Protein AF-A0A7W1LUI5-F1 (afdb_monomer)

Structure (mmCIF, N/CA/C/O backbone):
data_AF-A0A7W1LUI5-F1
#
_entry.id   AF-A0A7W1LUI5-F1
#
loop_
_atom_site.group_PDB
_atom_site.id
_atom_site.type_symbol
_atom_site.label_atom_id
_atom_site.label_alt_id
_atom_site.label_comp_id
_atom_site.label_asym_id
_atom_site.label_entity_id
_atom_site.label_seq_id
_atom_site.pdbx_PDB_ins_code
_atom_site.Cartn_x
_atom_site.Cartn_y
_atom_site.Cartn_z
_atom_site.occupancy
_atom_site.B_iso_or_equiv
_atom_site.auth_seq_id
_atom_site.auth_comp_id
_atom_site.auth_asym_id
_atom_site.auth_atom_id
_atom_site.pdbx_PDB_model_num
ATOM 1 N N . MET A 1 1 ? 8.129 -2.427 -17.486 1.00 50.41 1 MET A N 1
ATOM 2 C CA . MET A 1 1 ? 6.980 -3.030 -16.783 1.00 50.41 1 MET A CA 1
ATOM 3 C C . MET A 1 1 ? 7.476 -3.453 -15.419 1.00 50.41 1 MET A C 1
ATOM 5 O O . MET A 1 1 ? 8.216 -4.427 -15.345 1.00 50.41 1 MET A O 1
ATOM 9 N N . SER A 1 2 ? 7.173 -2.685 -14.375 1.00 56.91 2 SER A N 1
ATOM 10 C CA . SER A 1 2 ? 7.442 -3.138 -13.009 1.00 56.91 2 SER A CA 1
ATOM 11 C C . SER A 1 2 ?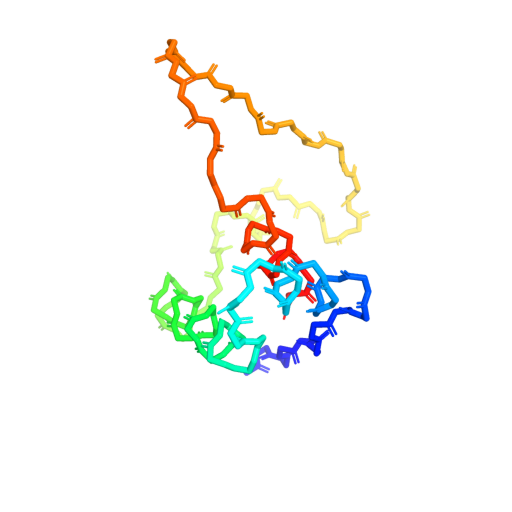 6.545 -4.341 -12.735 1.00 56.91 2 SER A C 1
ATOM 13 O O . SER A 1 2 ? 5.348 -4.304 -13.015 1.00 56.91 2 SER A O 1
ATOM 15 N N . ALA A 1 3 ? 7.135 -5.451 -12.303 1.00 79.56 3 ALA A N 1
ATOM 16 C CA . ALA A 1 3 ? 6.375 -6.650 -11.996 1.00 79.56 3 ALA A CA 1
ATOM 17 C C . ALA A 1 3 ? 5.717 -6.460 -10.627 1.00 79.56 3 ALA A C 1
ATOM 19 O O . ALA A 1 3 ? 6.414 -6.419 -9.621 1.00 79.56 3 ALA A O 1
ATOM 20 N N . PHE A 1 4 ? 4.391 -6.334 -10.592 1.00 91.19 4 PHE A N 1
ATOM 21 C CA . PHE A 1 4 ? 3.658 -6.290 -9.330 1.00 91.19 4 PHE A 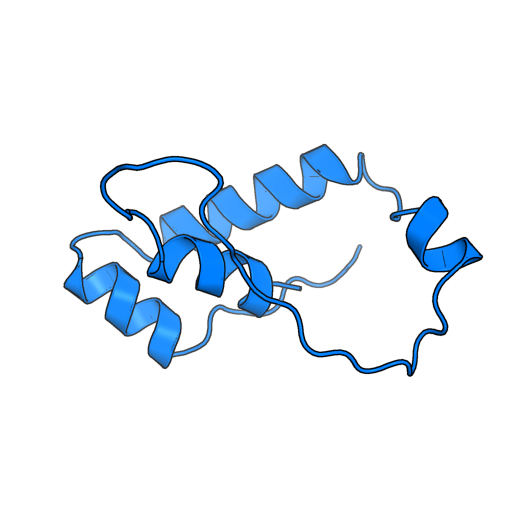CA 1
ATOM 22 C C . PHE A 1 4 ? 3.857 -7.582 -8.534 1.00 91.19 4 PHE A C 1
ATOM 24 O O . PHE A 1 4 ? 3.680 -8.687 -9.062 1.00 91.19 4 PHE A O 1
ATOM 31 N N . HIS A 1 5 ? 4.142 -7.442 -7.246 1.00 94.56 5 HIS A N 1
ATOM 32 C CA . HIS A 1 5 ? 4.196 -8.551 -6.308 1.00 94.56 5 HIS A CA 1
ATOM 33 C C . HIS A 1 5 ? 2.774 -9.067 -5.990 1.00 94.56 5 HIS A C 1
ATOM 35 O O . HIS A 1 5 ? 1.786 -8.323 -6.059 1.00 94.56 5 HIS A O 1
ATOM 41 N N . PRO A 1 6 ? 2.609 -10.369 -5.692 1.00 95.50 6 PRO A N 1
ATOM 42 C CA . PRO A 1 6 ? 1.351 -10.885 -5.165 1.00 95.50 6 PRO A CA 1
ATOM 43 C C . PRO A 1 6 ? 1.121 -10.380 -3.735 1.00 95.50 6 PRO A C 1
ATOM 45 O O . PRO A 1 6 ? 2.062 -10.293 -2.950 1.00 95.50 6 PRO A O 1
ATOM 48 N N . LEU A 1 7 ? -0.141 -10.128 -3.370 1.00 97.81 7 LEU A N 1
ATOM 49 C CA . LEU A 1 7 ? -0.487 -9.754 -1.996 1.00 97.81 7 LEU A CA 1
ATOM 50 C C . LEU A 1 7 ? -0.050 -10.838 -1.007 1.00 97.81 7 LEU A C 1
ATOM 52 O O . LEU A 1 7 ? -0.268 -12.033 -1.248 1.00 97.81 7 LEU A O 1
ATOM 56 N N . SER A 1 8 ? 0.507 -10.420 0.131 1.00 98.00 8 SER A N 1
ATOM 57 C CA . SER A 1 8 ? 0.935 -11.351 1.169 1.00 98.00 8 SER A CA 1
ATOM 58 C C . SER A 1 8 ? -0.259 -12.075 1.802 1.00 98.00 8 SER A C 1
ATOM 60 O O . SER A 1 8 ? -1.367 -11.541 1.907 1.00 98.00 8 SER A O 1
ATOM 62 N N . GLU A 1 9 ? -0.036 -13.298 2.283 1.00 98.25 9 GLU A N 1
ATOM 63 C CA . GLU A 1 9 ? -1.072 -14.087 2.961 1.00 98.25 9 GLU A CA 1
ATOM 64 C C . GLU A 1 9 ? -1.705 -13.359 4.171 1.00 98.25 9 GLU A C 1
ATOM 66 O O . GLU A 1 9 ? -2.931 -13.381 4.321 1.00 98.25 9 GLU A O 1
ATOM 71 N N . PRO A 1 10 ? -0.944 -12.651 5.037 1.00 98.38 10 PRO A N 1
ATOM 72 C CA . PRO A 1 10 ? -1.538 -11.806 6.072 1.00 98.38 10 PRO A CA 1
ATOM 73 C C . PRO A 1 10 ? -2.510 -10.751 5.529 1.00 98.38 10 PRO A C 1
ATOM 75 O O . PRO A 1 10 ? -3.590 -10.584 6.098 1.00 98.38 10 PRO A O 1
ATOM 78 N N . THR A 1 11 ? -2.159 -10.062 4.442 1.00 98.38 11 THR A N 1
ATOM 79 C CA . THR A 1 11 ? -3.008 -9.034 3.826 1.00 98.38 11 THR A CA 1
ATOM 80 C C . THR A 1 11 ? -4.268 -9.642 3.219 1.00 98.38 11 THR A C 1
ATOM 82 O O . THR A 1 11 ? -5.370 -9.175 3.515 1.00 98.38 11 THR A O 1
ATOM 85 N N . ARG A 1 12 ? -4.142 -10.743 2.465 1.00 98.50 12 ARG A N 1
ATOM 86 C CA . ARG A 1 12 ? -5.292 -11.456 1.879 1.00 98.50 12 ARG A CA 1
ATOM 87 C C . ARG A 1 12 ? -6.279 -11.921 2.945 1.00 98.50 12 ARG A C 1
ATOM 89 O O . ARG A 1 12 ? -7.474 -11.673 2.812 1.00 98.50 12 ARG A O 1
ATOM 96 N N . ARG A 1 13 ? -5.797 -12.510 4.047 1.00 98.56 13 ARG A N 1
ATOM 97 C CA . ARG A 1 13 ? -6.664 -12.932 5.164 1.00 98.56 13 ARG A CA 1
ATOM 98 C C . ARG A 1 13 ? -7.391 -11.768 5.826 1.00 98.56 13 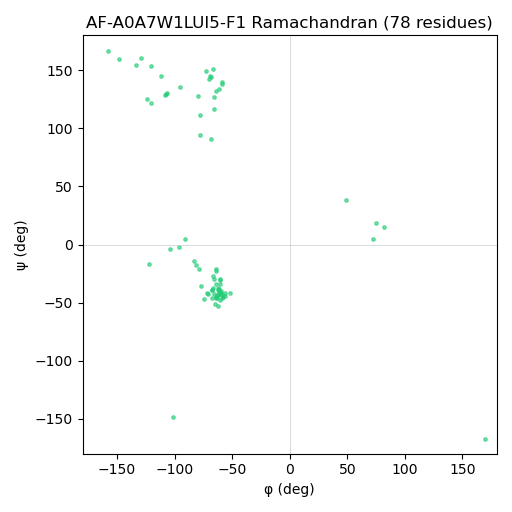ARG A C 1
ATOM 100 O O . ARG A 1 13 ? -8.555 -11.916 6.182 1.00 98.56 13 ARG A O 1
ATOM 107 N N . ARG A 1 14 ? -6.734 -10.616 5.997 1.00 98.31 14 ARG A N 1
ATOM 108 C CA . ARG A 1 14 ? -7.370 -9.422 6.581 1.00 98.31 14 ARG A CA 1
ATOM 109 C C . ARG A 1 14 ? -8.449 -8.839 5.670 1.00 98.31 14 ARG A C 1
ATOM 111 O O . ARG A 1 14 ? -9.483 -8.420 6.176 1.00 98.31 14 ARG A O 1
ATOM 118 N N . LEU A 1 15 ? -8.221 -8.833 4.356 1.00 98.44 15 LEU A N 1
ATOM 119 C CA . LEU A 1 15 ? -9.216 -8.408 3.367 1.00 98.44 15 LEU A CA 1
ATOM 120 C C . LEU A 1 15 ? -10.424 -9.352 3.355 1.00 98.44 15 LEU A C 1
ATOM 122 O O . LEU A 1 15 ? -11.551 -8.901 3.553 1.00 98.44 15 LEU A O 1
ATOM 126 N N . ALA A 1 16 ? -10.182 -10.661 3.248 1.00 98.25 16 ALA A N 1
ATOM 127 C CA . ALA A 1 16 ? -11.241 -11.667 3.267 1.00 98.25 16 ALA A CA 1
ATOM 128 C C . ALA A 1 16 ? -12.033 -11.651 4.587 1.00 98.25 16 ALA A C 1
ATOM 130 O O . ALA A 1 16 ? -13.260 -11.711 4.578 1.00 98.25 16 ALA A O 1
ATOM 131 N N . GLY A 1 17 ? -11.350 -11.494 5.727 1.00 97.94 17 GLY A N 1
ATOM 132 C CA . GLY A 1 17 ? -11.985 -11.347 7.040 1.00 97.94 17 GLY A CA 1
ATOM 133 C C . GLY A 1 17 ? -12.844 -10.084 7.180 1.00 97.94 17 GLY A C 1
ATOM 134 O O . GLY A 1 17 ? -13.740 -10.054 8.018 1.00 97.94 17 GLY A O 1
ATOM 135 N N . ALA A 1 18 ? -12.610 -9.067 6.346 1.00 96.50 18 ALA A N 1
ATOM 136 C CA . ALA A 1 18 ? -13.445 -7.873 6.234 1.00 96.50 18 ALA A CA 1
ATOM 137 C C . ALA A 1 18 ? -14.558 -8.006 5.172 1.00 96.50 18 ALA A C 1
ATOM 139 O O . ALA A 1 18 ? -15.270 -7.038 4.916 1.00 96.50 18 ALA A O 1
ATOM 140 N N . GLY A 1 19 ? -14.712 -9.179 4.544 1.00 97.75 19 GLY A N 1
ATOM 141 C CA . GLY A 1 19 ? -15.695 -9.423 3.485 1.00 97.75 19 GLY A CA 1
ATOM 142 C C . GLY A 1 19 ? -15.324 -8.816 2.129 1.00 97.75 19 GLY A C 1
ATOM 143 O O . GLY A 1 19 ? -16.199 -8.645 1.285 1.00 97.75 19 GLY A O 1
ATOM 144 N N . ILE A 1 20 ? -14.050 -8.473 1.917 1.00 97.94 20 ILE A N 1
ATOM 145 C CA . ILE A 1 20 ? -13.547 -7.870 0.678 1.00 97.94 20 ILE A CA 1
ATOM 146 C C . ILE A 1 20 ? -12.730 -8.916 -0.084 1.00 97.94 20 ILE A C 1
ATOM 148 O O . ILE A 1 20 ? -11.822 -9.522 0.484 1.00 97.94 20 ILE A O 1
ATOM 152 N N . ASP A 1 21 ? -13.027 -9.104 -1.370 1.00 98.31 21 ASP A N 1
ATOM 153 C CA . ASP A 1 21 ? -12.270 -10.008 -2.238 1.00 98.31 21 ASP A CA 1
ATOM 154 C C . ASP A 1 21 ? -10.829 -9.487 -2.446 1.00 98.31 21 ASP A C 1
ATOM 156 O O . ASP A 1 21 ? -10.645 -8.405 -3.023 1.00 98.31 21 ASP A O 1
ATOM 160 N N . PRO A 1 22 ? -9.793 -10.225 -1.996 1.00 98.25 22 PRO A N 1
ATOM 161 C CA . PRO A 1 22 ? -8.407 -9.803 -2.155 1.00 98.25 22 PRO A CA 1
ATOM 162 C C . PRO A 1 22 ? -7.970 -9.637 -3.613 1.00 98.25 22 PRO A C 1
ATOM 164 O O . PRO A 1 22 ? -7.106 -8.805 -3.886 1.00 98.25 22 PRO A O 1
ATOM 167 N N . ASP A 1 23 ? -8.546 -10.397 -4.544 1.00 98.00 23 ASP A N 1
ATOM 168 C CA . ASP A 1 23 ? -8.138 -10.376 -5.950 1.00 98.00 23 ASP A CA 1
ATOM 169 C C . ASP A 1 23 ? -8.694 -9.143 -6.666 1.00 98.00 23 ASP A C 1
ATOM 171 O O . ASP A 1 23 ? -7.989 -8.512 -7.457 1.00 98.00 23 ASP A O 1
ATOM 175 N N . VAL A 1 24 ? -9.912 -8.725 -6.309 1.00 98.19 24 VAL A N 1
ATOM 176 C CA . VAL A 1 24 ? -10.491 -7.449 -6.762 1.00 98.19 24 VAL A CA 1
ATOM 177 C C . VAL A 1 24 ? -9.654 -6.274 -6.259 1.00 98.19 24 VAL A C 1
ATOM 179 O O . VAL A 1 24 ? -9.348 -5.359 -7.024 1.00 98.19 24 VAL A O 1
ATOM 182 N N . VAL A 1 25 ? -9.234 -6.306 -4.992 1.00 98.19 25 VAL A N 1
ATOM 183 C CA . VAL A 1 25 ? -8.371 -5.263 -4.416 1.00 98.19 25 VAL A CA 1
ATOM 184 C C . VAL A 1 25 ? -7.012 -5.241 -5.106 1.00 98.19 25 VAL A C 1
ATOM 186 O O . VAL A 1 25 ? -6.550 -4.169 -5.481 1.00 98.19 25 VAL A O 1
ATOM 189 N N . ALA A 1 26 ? -6.391 -6.401 -5.333 1.00 97.94 26 ALA A N 1
ATOM 190 C CA . ALA A 1 26 ? -5.120 -6.487 -6.046 1.00 97.94 26 ALA A CA 1
ATOM 191 C C . ALA A 1 26 ? -5.221 -5.902 -7.463 1.00 97.94 26 ALA A C 1
ATOM 193 O O . ALA A 1 26 ? -4.339 -5.154 -7.881 1.00 97.94 26 ALA A O 1
ATOM 194 N N . ALA A 1 27 ? -6.297 -6.204 -8.194 1.00 97.88 27 ALA A N 1
ATOM 195 C CA . ALA A 1 27 ? -6.529 -5.650 -9.525 1.00 97.88 27 ALA A CA 1
ATOM 196 C C . ALA A 1 27 ? -6.696 -4.121 -9.493 1.00 97.88 27 ALA A C 1
ATOM 198 O O . ALA A 1 27 ? -6.096 -3.426 -10.312 1.00 97.88 27 ALA A O 1
ATOM 199 N N . LEU A 1 28 ? -7.455 -3.596 -8.525 1.00 98.06 28 LEU A N 1
ATOM 200 C CA . LEU A 1 28 ? -7.667 -2.157 -8.370 1.00 98.06 28 LEU A CA 1
ATOM 201 C C . LEU A 1 28 ? -6.376 -1.416 -7.999 1.00 98.06 28 LEU A C 1
ATOM 203 O O . LEU A 1 28 ? -6.090 -0.367 -8.565 1.00 98.06 28 LEU A O 1
ATOM 207 N N . VAL A 1 29 ? -5.580 -1.978 -7.086 1.00 97.50 29 VAL A N 1
ATOM 208 C CA . VAL A 1 29 ? -4.273 -1.429 -6.693 1.00 97.50 29 VAL A CA 1
ATOM 209 C C . VAL A 1 29 ? -3.343 -1.330 -7.900 1.00 97.50 29 VAL A C 1
ATOM 211 O O . VAL A 1 29 ? -2.732 -0.287 -8.110 1.00 97.50 29 VAL A O 1
ATOM 214 N N . ARG A 1 30 ? -3.270 -2.380 -8.728 1.00 96.00 30 ARG A N 1
ATOM 215 C CA . ARG A 1 30 ? -2.445 -2.380 -9.947 1.00 96.00 30 ARG A CA 1
ATOM 216 C C . ARG A 1 30 ? -2.875 -1.291 -10.921 1.00 96.00 30 ARG A C 1
ATOM 218 O O . ARG A 1 30 ? -2.033 -0.529 -11.375 1.00 96.00 30 ARG A O 1
ATOM 225 N N . ALA A 1 31 ? -4.179 -1.184 -11.176 1.00 96.44 31 ALA A N 1
ATOM 226 C CA . ALA A 1 31 ? -4.720 -0.155 -12.056 1.00 96.44 31 ALA A CA 1
ATOM 227 C C . ALA A 1 31 ? -4.411 1.266 -11.551 1.00 96.44 31 ALA A C 1
ATOM 229 O O . ALA A 1 31 ? -4.011 2.112 -12.343 1.00 96.44 31 ALA A O 1
ATOM 230 N N . ALA A 1 32 ? -4.540 1.511 -10.243 1.00 97.00 32 ALA A N 1
ATOM 231 C CA . ALA A 1 32 ? -4.248 2.812 -9.642 1.00 97.00 32 ALA A CA 1
ATOM 232 C C . ALA A 1 32 ? -2.754 3.178 -9.706 1.00 97.00 32 ALA A C 1
ATOM 234 O O . ALA A 1 32 ? -2.413 4.333 -9.933 1.00 97.00 32 ALA A O 1
ATOM 235 N N . ILE A 1 33 ? -1.853 2.206 -9.531 1.00 95.12 33 ILE A N 1
ATOM 236 C CA . ILE A 1 33 ? -0.404 2.442 -9.644 1.00 95.12 33 ILE A CA 1
ATOM 237 C C . ILE A 1 33 ? 0.001 2.667 -11.106 1.00 95.12 33 ILE A C 1
ATOM 239 O O . ILE A 1 33 ? 0.801 3.555 -11.392 1.00 95.12 33 ILE A O 1
ATOM 243 N N . ASP A 1 34 ? -0.559 1.889 -12.036 1.00 94.38 34 ASP A N 1
ATOM 244 C CA . ASP A 1 34 ? -0.324 2.085 -13.470 1.00 94.38 34 ASP A CA 1
ATOM 245 C C . ASP A 1 34 ? -0.804 3.474 -13.931 1.00 94.38 34 ASP A C 1
ATOM 247 O O . ASP A 1 34 ? -0.130 4.119 -14.740 1.00 94.38 34 ASP A O 1
ATOM 251 N N . GLU A 1 35 ? -1.938 3.946 -13.398 1.00 96.31 35 GLU A N 1
ATOM 252 C CA . GLU A 1 35 ? -2.447 5.308 -13.596 1.00 96.31 35 GLU A CA 1
ATOM 253 C C . GLU A 1 35 ? -1.479 6.363 -13.042 1.00 96.31 35 GLU A C 1
ATOM 255 O O . GLU A 1 35 ? -1.086 7.262 -13.787 1.00 96.31 35 GLU A O 1
ATOM 260 N N . ASP A 1 36 ? -1.065 6.237 -11.777 1.00 96.31 36 ASP A N 1
ATOM 261 C CA . ASP A 1 36 ? -0.194 7.203 -11.087 1.00 96.31 36 ASP A CA 1
ATOM 262 C C . ASP A 1 36 ? 1.161 7.369 -11.790 1.00 96.31 36 ASP A C 1
ATOM 264 O O . ASP A 1 36 ? 1.664 8.479 -11.968 1.00 96.31 36 ASP A O 1
ATOM 268 N N . LEU A 1 37 ? 1.728 6.263 -12.275 1.00 93.88 37 LEU A N 1
ATOM 269 C CA . LEU A 1 37 ? 3.002 6.278 -12.989 1.00 93.88 37 LEU A CA 1
ATOM 270 C C . LEU A 1 37 ? 2.867 6.668 -14.465 1.00 93.88 37 LEU A C 1
ATOM 272 O O . LEU A 1 37 ? 3.878 6.995 -15.089 1.00 93.88 37 LEU A O 1
ATOM 276 N N . MET A 1 38 ? 1.667 6.601 -15.055 1.00 92.75 38 MET A N 1
ATOM 277 C CA . MET A 1 38 ? 1.416 6.834 -16.486 1.00 92.75 38 MET A CA 1
ATOM 278 C C . MET A 1 38 ? 2.390 6.051 -17.396 1.00 92.75 38 MET A C 1
ATOM 280 O O . MET A 1 38 ? 2.893 6.547 -18.405 1.00 92.75 38 MET A O 1
ATOM 284 N N . GLY A 1 39 ? 2.713 4.813 -17.007 1.00 85.88 39 GLY A N 1
ATOM 285 C CA . GLY A 1 39 ? 3.690 3.959 -17.699 1.00 85.88 39 GLY A CA 1
ATOM 286 C C . GLY A 1 39 ? 5.167 4.361 -17.532 1.00 85.88 39 GLY A C 1
ATOM 287 O O . GLY A 1 39 ? 6.034 3.748 -18.159 1.00 85.88 39 GLY A O 1
ATOM 288 N N . GLY A 1 40 ? 5.460 5.366 -16.708 1.00 91.69 40 GLY A N 1
ATOM 289 C CA . GLY A 1 40 ? 6.796 5.842 -16.365 1.00 91.69 40 GLY A CA 1
ATOM 290 C C . GLY A 1 4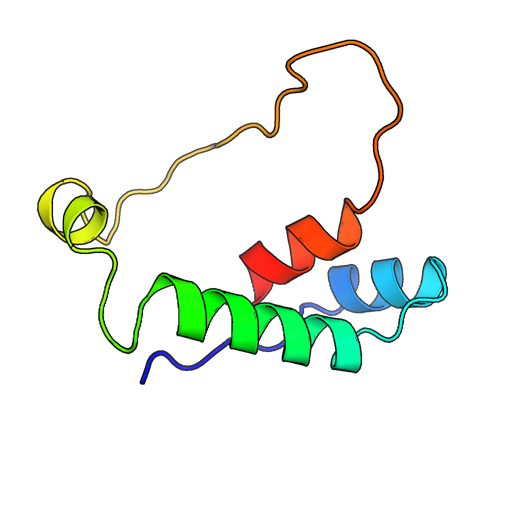0 ? 7.288 5.360 -14.997 1.00 91.69 40 GLY A C 1
ATOM 291 O O . GLY A 1 40 ? 6.989 4.256 -14.546 1.00 91.69 40 GLY A O 1
ATOM 292 N N . VAL A 1 41 ? 8.093 6.205 -14.356 1.00 92.81 41 VAL A N 1
ATOM 293 C CA . VAL A 1 41 ? 8.605 6.033 -12.989 1.00 92.81 41 VAL A CA 1
ATOM 294 C C . VAL A 1 41 ? 8.331 7.307 -12.201 1.00 92.81 41 VAL A C 1
ATOM 296 O O . VAL A 1 41 ? 8.181 8.376 -12.796 1.00 92.81 41 VAL A O 1
ATOM 299 N N . ASP A 1 42 ? 8.353 7.226 -10.873 1.00 94.38 42 ASP A N 1
ATOM 300 C CA . ASP A 1 42 ? 8.390 8.422 -10.034 1.00 94.38 42 ASP A CA 1
ATOM 301 C C . ASP A 1 42 ? 9.752 9.121 -10.190 1.00 94.38 42 ASP A C 1
ATOM 303 O O . ASP A 1 42 ? 10.736 8.813 -9.511 1.00 94.38 42 ASP A O 1
ATOM 307 N N . VAL A 1 43 ? 9.813 10.053 -11.143 1.00 96.19 43 VAL A N 1
ATOM 308 C CA . VAL A 1 43 ? 11.034 10.776 -11.520 1.00 96.19 43 VAL A CA 1
ATOM 309 C C . VAL A 1 43 ? 11.620 11.577 -10.360 1.00 96.19 43 VAL A C 1
ATOM 311 O O . VAL A 1 43 ? 12.838 11.734 -10.290 1.00 96.19 43 VAL A O 1
ATOM 314 N N . THR A 1 44 ? 10.783 12.058 -9.437 1.00 95.88 44 THR A N 1
ATOM 315 C CA . THR A 1 44 ? 11.242 12.846 -8.288 1.00 95.88 44 THR A CA 1
ATOM 316 C C . THR A 1 44 ? 11.912 11.936 -7.272 1.00 95.88 44 THR A C 1
ATOM 318 O O . THR A 1 44 ? 13.027 12.229 -6.835 1.00 95.88 44 THR A O 1
ATOM 321 N N . SER A 1 45 ? 11.284 10.806 -6.939 1.00 95.25 45 SER A N 1
ATOM 322 C CA . SER A 1 45 ? 11.866 9.836 -6.008 1.00 95.25 45 SER A CA 1
ATOM 323 C C . SER A 1 45 ? 13.157 9.235 -6.556 1.00 95.25 45 SER A C 1
ATOM 325 O O . SER A 1 45 ? 14.168 9.241 -5.858 1.00 95.25 45 SER A O 1
ATOM 327 N N . VAL A 1 46 ? 13.183 8.821 -7.829 1.00 95.94 46 VAL A N 1
ATOM 328 C CA . VAL A 1 46 ? 14.399 8.277 -8.468 1.00 95.94 46 VAL A CA 1
ATOM 329 C C . VAL A 1 46 ? 15.545 9.297 -8.483 1.00 95.94 46 VAL A C 1
ATOM 331 O O . VAL A 1 46 ? 16.706 8.916 -8.350 1.00 95.94 46 VAL A O 1
ATOM 334 N N . ALA A 1 47 ? 15.247 10.591 -8.625 1.00 97.81 47 ALA A N 1
ATOM 335 C CA . ALA A 1 47 ? 16.264 11.640 -8.640 1.00 97.81 47 ALA A CA 1
ATOM 336 C C . ALA A 1 47 ? 16.793 12.026 -7.246 1.00 97.81 47 ALA A C 1
ATOM 338 O O . ALA A 1 47 ? 17.865 12.624 -7.157 1.00 97.81 47 ALA A O 1
ATOM 339 N N . THR A 1 48 ? 16.051 11.739 -6.170 1.00 97.88 48 THR A N 1
ATOM 340 C CA . THR A 1 48 ? 16.334 12.293 -4.830 1.00 97.88 48 THR A CA 1
ATOM 341 C C . THR A 1 48 ? 16.573 11.250 -3.740 1.00 97.88 48 THR A C 1
ATOM 343 O O . THR A 1 48 ? 17.156 11.594 -2.711 1.00 97.88 48 THR A O 1
ATOM 346 N N . VAL A 1 49 ? 16.184 9.989 -3.952 1.00 97.31 49 VAL A N 1
ATOM 347 C CA . VAL A 1 49 ? 16.284 8.912 -2.958 1.00 97.31 49 VAL A CA 1
ATOM 348 C C . VAL A 1 49 ? 17.160 7.768 -3.495 1.00 97.31 49 VAL A C 1
ATOM 350 O O . VAL A 1 49 ? 16.841 7.199 -4.540 1.00 97.31 49 VAL A O 1
ATOM 353 N N . PRO A 1 50 ? 18.257 7.392 -2.805 1.00 97.31 50 PRO A N 1
ATOM 354 C CA . PRO A 1 50 ? 19.061 6.223 -3.164 1.00 97.31 50 PRO A CA 1
ATOM 355 C C . PRO A 1 50 ? 18.243 4.925 -3.163 1.00 97.31 50 PRO A C 1
ATOM 357 O O . PRO A 1 50 ? 17.441 4.688 -2.262 1.00 97.31 50 PRO A O 1
ATOM 360 N N . ALA A 1 51 ? 18.490 4.051 -4.141 1.00 94.00 51 ALA A N 1
ATOM 361 C CA . ALA A 1 51 ? 17.715 2.821 -4.339 1.00 94.00 51 ALA A CA 1
ATOM 362 C C . ALA A 1 51 ? 17.816 1.808 -3.179 1.00 94.00 51 ALA A C 1
ATOM 364 O O . ALA A 1 51 ? 16.941 0.960 -3.018 1.00 94.00 51 ALA A O 1
ATOM 365 N N . ASP A 1 52 ? 18.881 1.871 -2.381 1.00 96.00 52 ASP A N 1
ATOM 366 C CA . ASP A 1 52 ? 19.130 1.002 -1.230 1.00 96.00 52 ASP A CA 1
ATOM 367 C C . ASP A 1 52 ? 18.697 1.623 0.110 1.00 96.00 52 ASP A C 1
ATOM 369 O O . ASP A 1 52 ? 18.785 0.966 1.156 1.00 96.00 52 ASP A O 1
ATOM 373 N N . GLN A 1 53 ? 18.193 2.863 0.099 1.00 97.31 53 GLN A N 1
ATOM 374 C CA . GLN A 1 53 ? 17.734 3.536 1.306 1.00 97.31 53 GLN A CA 1
ATOM 375 C C . GLN A 1 53 ? 16.531 2.806 1.917 1.00 97.31 53 GLN A C 1
ATOM 377 O O . GLN A 1 53 ? 15.535 2.513 1.259 1.00 97.31 53 GLN A O 1
ATOM 382 N N . ARG A 1 54 ? 16.592 2.579 3.233 1.00 96.69 54 ARG A N 1
ATOM 383 C CA . ARG A 1 54 ? 15.469 2.079 4.036 1.00 96.69 54 ARG A CA 1
ATOM 384 C C . ARG A 1 54 ? 14.986 3.151 4.995 1.00 96.69 54 ARG A C 1
ATOM 386 O O . ARG A 1 54 ? 15.772 3.940 5.516 1.00 96.69 54 ARG A O 1
ATOM 393 N N . SER A 1 55 ? 13.684 3.198 5.237 1.00 95.75 55 SER A N 1
ATOM 394 C CA . SER A 1 55 ? 13.073 4.203 6.107 1.00 95.75 55 SER A CA 1
ATOM 395 C C . SER A 1 55 ? 11.844 3.642 6.814 1.00 95.75 55 SER A C 1
ATOM 397 O O . SER A 1 55 ? 11.271 2.640 6.391 1.00 95.75 55 SER A O 1
ATOM 399 N N . ILE A 1 56 ? 11.463 4.286 7.914 1.00 96.88 56 ILE A N 1
ATOM 400 C CA . ILE A 1 56 ? 10.221 4.014 8.638 1.00 96.88 56 ILE A CA 1
ATOM 401 C C . ILE A 1 56 ? 9.273 5.175 8.343 1.00 96.88 56 ILE A C 1
ATOM 403 O O . ILE A 1 56 ? 9.661 6.334 8.482 1.00 96.88 56 ILE A O 1
ATOM 407 N N . ALA A 1 57 ? 8.042 4.861 7.950 1.00 95.88 57 ALA A N 1
ATOM 408 C CA . ALA A 1 57 ? 6.993 5.836 7.680 1.00 95.88 57 ALA A CA 1
ATOM 409 C C . ALA A 1 57 ? 5.778 5.593 8.587 1.00 95.88 57 ALA A C 1
ATOM 411 O O . ALA A 1 57 ? 5.524 4.465 9.013 1.00 95.88 57 ALA A O 1
ATOM 412 N N . THR A 1 58 ? 5.011 6.653 8.849 1.00 96.06 58 THR A N 1
ATOM 413 C CA . THR A 1 58 ? 3.822 6.618 9.711 1.00 96.06 58 THR A CA 1
ATOM 414 C C . THR A 1 58 ? 2.608 7.141 8.951 1.00 96.06 58 THR A C 1
ATOM 416 O O . THR A 1 58 ? 2.607 8.281 8.489 1.00 96.06 58 THR A O 1
ATOM 419 N N . PHE A 1 59 ? 1.537 6.346 8.889 1.00 95.00 59 PHE A N 1
ATOM 420 C CA . PHE A 1 59 ? 0.214 6.821 8.478 1.00 95.00 59 PHE A CA 1
ATOM 421 C C . PHE A 1 59 ? -0.439 7.575 9.645 1.00 95.00 59 PHE A C 1
ATOM 423 O O . PHE A 1 59 ? -1.025 6.966 10.539 1.00 95.00 59 PHE A O 1
ATOM 430 N N . GLY A 1 60 ? -0.290 8.901 9.673 1.00 95.75 60 GLY A N 1
ATOM 431 C CA . GLY A 1 60 ? -0.865 9.764 10.711 1.00 95.75 60 GLY A CA 1
ATOM 432 C C . GLY A 1 60 ? -2.210 10.368 10.302 1.00 95.75 60 GLY A C 1
ATOM 433 O O . GLY A 1 60 ? -2.338 10.889 9.193 1.00 95.75 60 GLY A O 1
ATOM 434 N N . SER A 1 61 ? -3.198 10.351 11.205 1.00 96.06 61 SER A N 1
ATOM 435 C CA . SER A 1 61 ? -4.442 11.103 10.998 1.00 96.06 61 SER A CA 1
ATOM 436 C C . SER A 1 61 ? -4.188 12.608 11.099 1.00 96.06 61 SER A C 1
ATOM 438 O O . SER A 1 61 ? -3.408 13.055 11.939 1.00 96.06 61 SER A O 1
ATOM 440 N N . ARG A 1 62 ? -4.860 13.396 10.255 1.00 96.94 62 ARG A N 1
ATOM 441 C CA . ARG A 1 62 ? -4.774 14.870 10.249 1.00 96.94 62 ARG A CA 1
ATOM 442 C C . ARG A 1 62 ? -5.992 15.551 10.880 1.00 96.94 62 ARG A C 1
ATOM 444 O O . ARG A 1 62 ? -6.016 16.772 10.975 1.00 96.94 62 ARG A O 1
ATOM 451 N N . ALA A 1 63 ? -6.992 14.765 11.276 1.00 97.38 63 ALA A N 1
ATOM 452 C CA . ALA A 1 63 ? -8.226 15.213 11.909 1.00 97.38 63 ALA A CA 1
ATOM 453 C C . ALA A 1 63 ? -8.875 14.061 12.698 1.00 97.38 63 ALA A C 1
ATOM 455 O O . ALA A 1 63 ? -8.509 12.895 12.521 1.00 97.38 63 ALA A O 1
ATOM 456 N N . ASP A 1 64 ? -9.850 14.378 13.545 1.00 97.69 64 ASP A N 1
ATOM 457 C CA . ASP A 1 64 ? -10.653 13.367 14.236 1.00 97.69 64 ASP A CA 1
ATOM 458 C C . ASP A 1 64 ? -11.552 12.605 13.250 1.00 97.69 64 ASP A C 1
ATOM 460 O O . ASP A 1 64 ? -12.076 13.175 12.291 1.00 97.69 64 ASP A O 1
ATOM 464 N N . GLY A 1 65 ? -11.745 11.304 13.484 1.00 96.94 65 GLY A N 1
ATOM 465 C CA . GLY A 1 65 ? -12.577 10.470 12.619 1.00 96.94 65 GLY A CA 1
ATOM 466 C C . GLY A 1 65 ? -12.468 8.973 12.898 1.00 96.94 65 GLY A C 1
ATOM 467 O O . GLY A 1 65 ? -11.915 8.542 13.910 1.00 96.94 65 GLY A O 1
ATOM 468 N N . VAL A 1 66 ? -13.006 8.174 11.974 1.00 97.62 66 VAL A N 1
ATOM 469 C CA . VAL A 1 66 ? -12.964 6.706 12.017 1.00 97.62 66 VAL A CA 1
ATOM 470 C C . VAL A 1 66 ? -12.002 6.197 10.950 1.00 97.62 66 VAL A C 1
ATOM 472 O O . VAL A 1 66 ? -12.119 6.551 9.779 1.00 97.62 66 VAL A O 1
ATOM 475 N N . VAL A 1 67 ? -11.062 5.341 11.347 1.00 95.94 67 VAL A N 1
ATOM 476 C CA . VAL A 1 67 ? -10.127 4.700 10.416 1.00 95.94 67 VAL A CA 1
ATOM 477 C C . VAL A 1 67 ? -10.812 3.525 9.719 1.00 95.94 67 VAL A C 1
ATOM 479 O O . VAL A 1 67 ? -11.330 2.622 10.374 1.00 95.94 67 VAL A O 1
ATOM 482 N N . ALA A 1 68 ? -10.756 3.505 8.388 1.00 95.44 68 ALA A N 1
ATOM 483 C CA . ALA A 1 68 ? -11.225 2.405 7.550 1.00 95.44 68 ALA A CA 1
ATOM 484 C C . ALA A 1 68 ? -10.181 2.071 6.474 1.00 95.44 68 ALA A C 1
ATOM 486 O O . ALA A 1 68 ? -9.374 2.916 6.096 1.00 95.44 68 ALA A O 1
ATOM 487 N N . GLY A 1 69 ? -10.184 0.829 5.981 1.00 95.94 69 GLY A N 1
ATOM 488 C CA . GLY A 1 69 ? -9.340 0.430 4.848 1.00 95.94 69 GLY A CA 1
ATOM 489 C C . GLY A 1 69 ? -7.883 0.079 5.176 1.00 95.94 69 GLY A C 1
ATOM 490 O O . GLY A 1 69 ? -7.084 -0.053 4.255 1.00 95.94 69 GLY A O 1
ATOM 491 N N . LEU A 1 70 ? -7.513 -0.145 6.444 1.00 96.31 70 LEU A N 1
ATOM 492 C CA . LEU A 1 70 ? -6.140 -0.555 6.802 1.00 96.31 70 LEU A CA 1
ATOM 493 C C . LEU A 1 70 ? -5.621 -1.781 6.014 1.00 96.31 70 LEU A C 1
ATOM 495 O O . LEU A 1 70 ? -4.471 -1.745 5.576 1.00 96.31 70 LEU A O 1
ATOM 499 N N . PRO A 1 71 ? -6.415 -2.847 5.767 1.00 97.62 71 PRO A N 1
ATOM 500 C CA . PRO A 1 71 ? -5.961 -3.959 4.928 1.00 97.62 71 PRO A CA 1
ATOM 501 C C . PRO A 1 71 ? -5.739 -3.574 3.457 1.00 97.62 71 PRO A C 1
ATOM 503 O O . PRO A 1 71 ? -4.874 -4.150 2.809 1.00 97.62 71 PRO A O 1
ATOM 506 N N . VAL A 1 72 ? -6.482 -2.589 2.941 1.00 97.88 72 VAL A N 1
ATOM 507 C CA . VAL A 1 72 ? -6.302 -2.059 1.578 1.00 97.88 72 VAL A CA 1
ATOM 508 C C . VAL A 1 72 ? -4.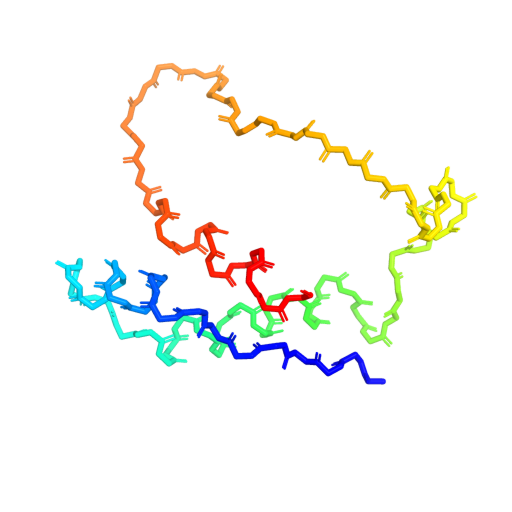999 -1.263 1.492 1.00 97.88 72 VAL A C 1
ATOM 510 O O . VAL A 1 72 ? -4.235 -1.454 0.554 1.00 97.88 72 VAL A O 1
ATOM 513 N N . ALA A 1 73 ? -4.688 -0.442 2.501 1.00 97.31 73 ALA A N 1
ATOM 514 C CA . ALA A 1 73 ? -3.408 0.267 2.569 1.00 97.31 73 ALA A CA 1
ATOM 515 C C . ALA A 1 73 ? -2.215 -0.705 2.593 1.00 97.31 73 ALA A C 1
ATOM 517 O O . ALA A 1 73 ? -1.239 -0.500 1.877 1.00 97.31 73 ALA A O 1
ATOM 518 N N . ALA A 1 74 ? -2.312 -1.802 3.355 1.00 97.31 74 ALA A N 1
ATOM 519 C CA . ALA A 1 74 ? -1.298 -2.857 3.343 1.00 97.31 74 ALA A CA 1
ATOM 520 C C . ALA A 1 74 ? -1.158 -3.523 1.961 1.00 97.31 74 ALA A C 1
ATOM 522 O O . ALA A 1 74 ? -0.044 -3.813 1.541 1.00 97.31 74 ALA A O 1
ATOM 523 N N . ALA A 1 75 ? -2.264 -3.714 1.233 1.00 98.06 75 ALA A N 1
ATOM 524 C CA . ALA A 1 75 ? -2.240 -4.296 -0.107 1.00 98.06 75 ALA A CA 1
ATOM 525 C C . ALA A 1 75 ? -1.482 -3.441 -1.131 1.00 98.06 75 ALA A C 1
ATOM 527 O O . ALA A 1 75 ? -0.823 -4.001 -2.001 1.00 98.06 75 ALA A O 1
ATOM 528 N N . VAL A 1 76 ? -1.531 -2.110 -1.012 1.00 97.31 76 VAL A N 1
ATOM 529 C CA . VAL A 1 76 ? -0.734 -1.207 -1.861 1.00 97.31 76 VAL A CA 1
ATOM 5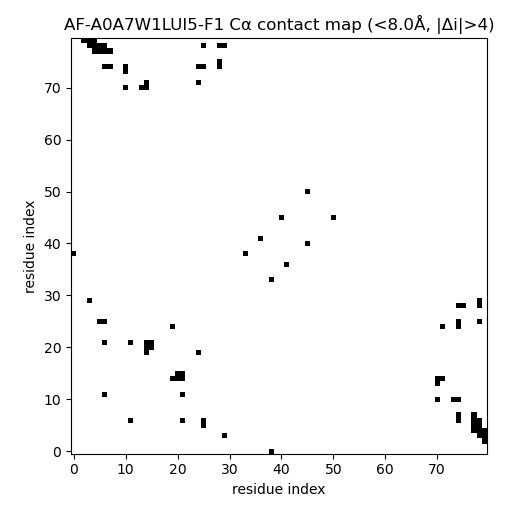30 C C . VAL A 1 76 ? 0.759 -1.406 -1.612 1.00 97.31 76 VAL A C 1
ATOM 532 O O . VAL A 1 76 ? 1.519 -1.543 -2.563 1.00 97.31 76 VAL A O 1
ATOM 535 N N . ILE A 1 77 ? 1.170 -1.472 -0.341 1.00 96.00 77 ILE A N 1
ATOM 536 C CA . ILE A 1 77 ? 2.581 -1.650 0.034 1.00 96.00 77 ILE A CA 1
ATOM 537 C C . ILE A 1 77 ? 3.102 -3.036 -0.365 1.00 96.00 77 ILE A C 1
ATOM 539 O O . ILE A 1 77 ? 4.232 -3.144 -0.821 1.00 96.00 77 ILE A O 1
ATOM 543 N N . ASP A 1 78 ? 2.287 -4.084 -0.223 1.00 96.31 78 ASP A N 1
ATOM 544 C CA . ASP A 1 78 ? 2.662 -5.448 -0.614 1.00 96.31 78 ASP A CA 1
ATOM 545 C C . ASP A 1 78 ? 2.850 -5.614 -2.130 1.00 96.31 78 ASP A C 1
ATOM 547 O O . ASP A 1 78 ? 3.539 -6.539 -2.546 1.00 96.31 78 ASP A O 1
ATOM 551 N N . ALA A 1 79 ? 2.183 -4.798 -2.955 1.00 94.31 79 ALA A N 1
A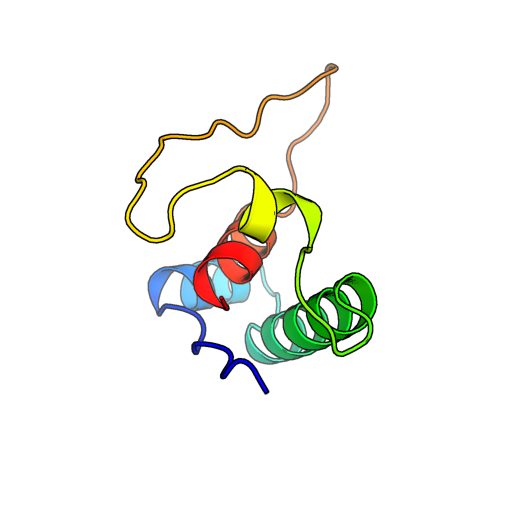TOM 552 C CA .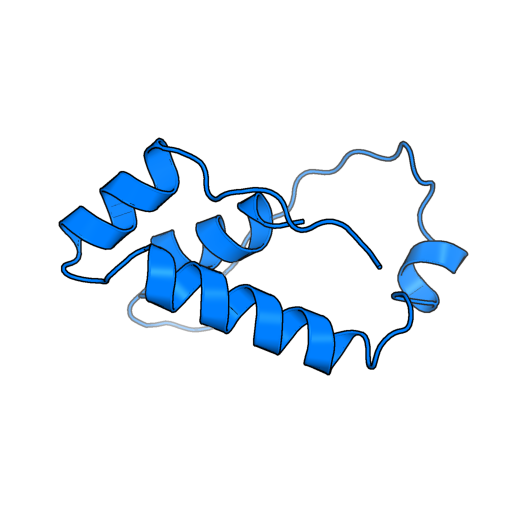 ALA A 1 79 ? 2.100 -5.008 -4.400 1.00 94.31 79 ALA A CA 1
ATOM 553 C C . ALA A 1 79 ? 3.308 -4.480 -5.194 1.00 94.31 79 ALA A C 1
ATOM 555 O O . ALA A 1 79 ? 3.442 -4.840 -6.366 1.00 94.31 79 ALA A O 1
ATOM 556 N N . VAL A 1 80 ? 4.162 -3.643 -4.595 1.00 88.38 80 VAL A N 1
ATOM 557 C CA . VAL A 1 80 ? 5.289 -2.952 -5.261 1.00 88.38 80 VAL A CA 1
ATOM 558 C C . VAL A 1 80 ? 6.649 -3.351 -4.723 1.00 88.38 80 VAL A C 1
ATOM 560 O O . VAL A 1 80 ? 6.703 -3.967 -3.639 1.00 88.38 80 VAL A O 1
#

Secondary structure (DSSP, 8-state):
---PPPPPHHHHHHHHHTT--HHHHHHHHHHHHHHHHTTS--HHHHHHS-TT---------SSS-----HHHHHHHHHT-

Solvent-access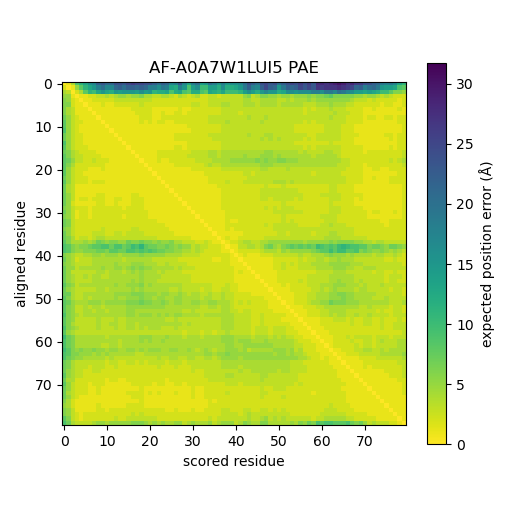ible surface area (backbone atoms only — not comparable to full-atom values): 5169 Å² total; per-residue (Å²): 132,86,78,68,44,72,66,46,69,74,38,38,51,49,24,47,75,70,74,38,63,48,66,63,49,51,53,51,47,50,54,53,50,48,58,76,36,68,83,63,66,64,63,65,53,67,73,72,48,66,93,84,70,83,84,89,86,80,96,74,80,93,66,92,84,82,91,77,59,65,44,58,57,49,40,53,63,41,26,102

pLDDT: mean 95.08, std 7.24, range [50.41, 98.56]

Radius of gyration: 14.53 Å; Cα contacts (8 Å, |Δi|>4): 44; chains: 1; bounding box: 35×29×32 Å

Mean predicted aligned error: 3.23 Å

Nearest PDB structures (foldseek):
  7xgn-assembly1_B  TM=9.215E-01  e=1.265E-02  Streptomyces pyridomyceticus

Sequence (80 aa):
MSAFHPLSEPTRRRLAGAGIDPDVVAALVRAAIDEDLMGGVDVTSVATVPADQRSIATFGSRADGVVAGLPVAAAVIDAV

Foldseek 3Di:
DPQWAQQDPVLCVVCVVVVHHSVVLLVVLVVVVCVVQVVHDPPVCVVPPDPPDDDDDDDDDPDDDDDDCPSSVSSNVRTD